Protein AF-A0A211YRV3-F1 (afdb_monomer_lite)

Structure (mmCIF, N/CA/C/O backbone):
data_AF-A0A211YRV3-F1
#
_entry.id   AF-A0A211YRV3-F1
#
loop_
_atom_site.group_PDB
_atom_site.id
_atom_site.type_symbol
_atom_site.label_atom_id
_atom_site.label_alt_id
_atom_site.label_comp_id
_atom_site.label_asym_id
_atom_site.label_entity_id
_atom_site.label_seq_id
_atom_site.pdbx_PDB_ins_code
_atom_site.Cartn_x
_atom_site.Cartn_y
_atom_site.Cartn_z
_atom_site.occupancy
_atom_site.B_iso_or_equiv
_atom_site.auth_seq_id
_atom_site.auth_comp_id
_atom_site.auth_asym_id
_atom_site.auth_atom_id
_atom_site.pdbx_PDB_model_num
ATOM 1 N N . MET A 1 1 ? 5.462 -3.283 -13.979 1.00 57.97 1 MET A N 1
ATOM 2 C CA . MET A 1 1 ? 6.132 -3.595 -12.694 1.00 57.97 1 MET A CA 1
ATOM 3 C C . MET A 1 1 ? 5.852 -5.049 -12.348 1.00 57.97 1 MET A C 1
ATOM 5 O O . MET A 1 1 ? 4.686 -5.397 -12.248 1.00 57.97 1 MET A O 1
ATOM 9 N N . LYS A 1 2 ? 6.876 -5.901 -12.209 1.00 71.38 2 LYS A N 1
ATOM 10 C CA . LYS A 1 2 ? 6.714 -7.280 -11.717 1.00 71.38 2 LYS A CA 1
ATOM 11 C C . LYS A 1 2 ? 7.220 -7.310 -10.276 1.00 71.38 2 LYS A C 1
ATOM 13 O O . LYS A 1 2 ? 8.423 -7.232 -10.057 1.00 71.38 2 LYS A O 1
ATOM 18 N N . VAL A 1 3 ? 6.304 -7.304 -9.311 1.00 80.12 3 VAL A N 1
ATOM 19 C CA . VAL A 1 3 ? 6.643 -7.458 -7.889 1.00 80.12 3 VAL A CA 1
ATOM 20 C C . VAL A 1 3 ? 6.731 -8.951 -7.607 1.00 80.12 3 VAL A C 1
ATOM 22 O O . VAL A 1 3 ? 5.810 -9.684 -7.951 1.00 80.12 3 VAL A O 1
ATOM 25 N N . ASP A 1 4 ? 7.842 -9.390 -7.026 1.00 85.12 4 ASP A N 1
ATOM 26 C CA . ASP A 1 4 ? 8.040 -10.771 -6.588 1.00 85.12 4 ASP A CA 1
ATOM 27 C C . ASP A 1 4 ? 7.646 -10.858 -5.097 1.00 85.12 4 ASP A C 1
ATOM 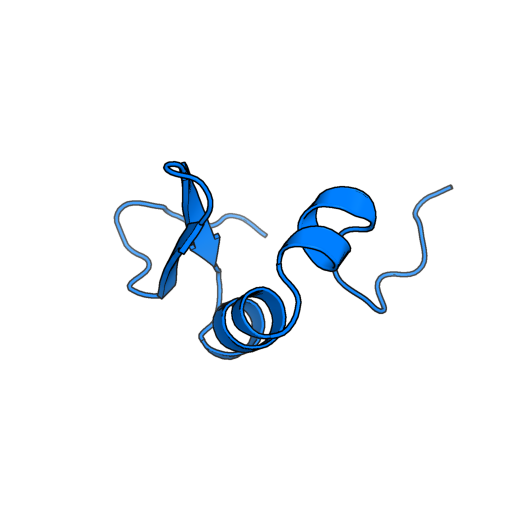29 O O . ASP A 1 4 ? 8.363 -10.298 -4.255 1.00 85.12 4 ASP A O 1
ATOM 33 N N . PRO A 1 5 ? 6.486 -11.456 -4.750 1.00 83.81 5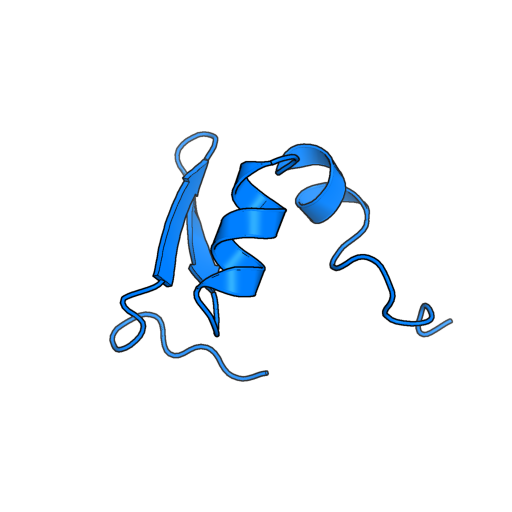 PRO A N 1
ATOM 34 C CA . PRO A 1 5 ? 5.936 -11.426 -3.390 1.00 83.81 5 PRO A CA 1
ATOM 35 C C . PRO A 1 5 ? 6.835 -12.102 -2.350 1.00 83.81 5 PRO A C 1
ATOM 37 O O . PRO A 1 5 ? 6.763 -11.775 -1.165 1.00 83.81 5 PRO A O 1
ATOM 40 N N . GLU A 1 6 ? 7.679 -13.034 -2.793 1.00 86.75 6 GLU A N 1
ATOM 41 C CA . GLU A 1 6 ? 8.578 -13.805 -1.933 1.00 86.75 6 GLU A CA 1
ATOM 42 C C . GLU A 1 6 ? 9.892 -13.064 -1.655 1.00 86.75 6 GLU A C 1
ATOM 44 O O . GLU A 1 6 ? 10.538 -13.308 -0.638 1.00 86.75 6 GLU A O 1
ATOM 49 N N . LYS A 1 7 ? 10.278 -12.125 -2.530 1.00 87.62 7 LYS A N 1
ATOM 50 C CA . LYS A 1 7 ? 11.559 -11.405 -2.435 1.00 87.62 7 LYS A CA 1
ATOM 51 C C . LYS A 1 7 ? 11.428 -9.976 -1.936 1.00 87.62 7 LYS A C 1
ATOM 53 O O . LYS A 1 7 ? 12.406 -9.423 -1.436 1.00 87.62 7 LYS A O 1
ATOM 58 N N . THR A 1 8 ? 10.262 -9.348 -2.087 1.00 88.56 8 THR A N 1
ATOM 59 C CA . THR A 1 8 ? 10.099 -7.961 -1.645 1.00 88.56 8 THR A CA 1
ATOM 60 C C . THR A 1 8 ? 9.928 -7.878 -0.123 1.00 88.56 8 THR A C 1
ATOM 62 O O . THR A 1 8 ? 9.002 -8.476 0.433 1.00 88.56 8 THR A O 1
ATOM 65 N N . PRO A 1 9 ? 10.759 -7.092 0.586 1.00 92.12 9 PRO A N 1
ATOM 66 C CA . PRO A 1 9 ? 10.501 -6.774 1.987 1.00 92.12 9 PRO A CA 1
ATOM 67 C C . PRO A 1 9 ? 9.365 -5.747 2.132 1.00 92.12 9 PRO A C 1
ATOM 69 O O . PRO A 1 9 ? 8.873 -5.506 3.234 1.00 92.12 9 PRO A O 1
ATOM 72 N N . TYR A 1 10 ? 8.934 -5.119 1.033 1.00 95.19 10 TYR A N 1
ATOM 73 C CA . TYR A 1 10 ? 7.940 -4.055 1.051 1.00 95.19 10 TYR A CA 1
ATOM 74 C C . TYR A 1 10 ? 6.542 -4.649 0.925 1.00 95.19 10 TYR A C 1
ATOM 76 O O . TYR A 1 10 ? 6.013 -4.836 -0.171 1.00 95.19 10 TYR A O 1
ATOM 84 N N . ARG A 1 11 ? 5.934 -4.931 2.075 1.00 94.62 11 ARG A N 1
ATOM 85 C CA . ARG A 1 11 ? 4.553 -5.402 2.178 1.00 94.62 11 ARG A CA 1
ATOM 86 C C . ARG A 1 11 ? 3.826 -4.750 3.346 1.00 94.62 11 ARG A C 1
ATOM 88 O O . ARG A 1 11 ? 4.469 -4.324 4.305 1.00 94.62 11 ARG A O 1
ATOM 95 N N . THR A 1 12 ? 2.504 -4.670 3.263 1.00 95.56 12 THR A N 1
ATOM 96 C CA . THR A 1 12 ? 1.648 -4.201 4.362 1.00 95.56 12 THR A CA 1
ATOM 97 C C . THR A 1 12 ? 0.348 -4.997 4.412 1.00 95.56 12 THR A C 1
ATOM 99 O O . THR A 1 12 ? -0.045 -5.597 3.410 1.00 95.56 12 THR A O 1
ATOM 102 N N . VAL A 1 13 ? -0.306 -5.027 5.573 1.00 96.56 13 VAL A N 1
ATOM 103 C CA . VAL A 1 13 ? -1.617 -5.665 5.747 1.00 96.56 13 VAL A CA 1
ATOM 104 C C . VAL A 1 13 ? -2.669 -4.576 5.873 1.00 96.56 13 VAL A C 1
ATOM 106 O O . VAL A 1 13 ? -2.604 -3.757 6.785 1.00 96.56 13 VAL A O 1
ATOM 109 N N . TYR A 1 14 ? -3.658 -4.585 4.982 1.00 96.50 14 TYR A N 1
ATOM 110 C CA . TYR A 1 14 ? -4.781 -3.653 5.021 1.00 96.50 14 TYR A CA 1
ATOM 111 C C . TYR A 1 14 ? -6.096 -4.404 4.806 1.00 96.50 14 TYR A C 1
ATOM 113 O O . TYR A 1 14 ? -6.220 -5.189 3.865 1.00 96.50 14 TYR A O 1
ATOM 121 N N . LYS A 1 15 ? -7.074 -4.208 5.702 1.00 96.06 15 LYS A N 1
ATOM 122 C CA . LYS A 1 15 ? -8.384 -4.897 5.678 1.00 96.06 15 LYS A CA 1
ATOM 123 C C . LYS A 1 15 ? -8.268 -6.429 5.530 1.00 96.06 15 LYS A C 1
ATOM 125 O O . LYS A 1 15 ? -8.995 -7.052 4.762 1.00 96.06 15 LYS A O 1
ATOM 130 N N . GLY A 1 16 ? -7.307 -7.033 6.235 1.00 96.56 16 GLY A N 1
ATOM 131 C CA . GLY A 1 16 ? -7.067 -8.483 6.217 1.00 96.56 16 GLY A CA 1
ATOM 132 C C . GLY A 1 16 ? -6.402 -9.025 4.945 1.00 96.56 16 GLY A C 1
ATOM 133 O O . GLY A 1 16 ? -6.270 -10.237 4.807 1.00 96.56 16 GLY A O 1
ATOM 134 N N . ARG A 1 17 ? -5.967 -8.159 4.018 1.00 95.31 17 ARG A N 1
ATOM 135 C CA . ARG A 1 17 ? -5.256 -8.540 2.787 1.00 95.31 17 ARG A CA 1
ATOM 136 C C . ARG A 1 17 ? -3.811 -8.050 2.821 1.00 95.31 17 ARG A C 1
ATOM 138 O O . ARG A 1 17 ? -3.540 -6.958 3.318 1.00 95.31 17 ARG A O 1
ATOM 145 N N . ILE A 1 18 ? -2.894 -8.854 2.284 1.00 95.00 18 ILE A N 1
ATOM 146 C CA . ILE A 1 18 ? -1.479 -8.490 2.140 1.00 95.00 18 ILE A CA 1
ATOM 147 C C . ILE A 1 18 ? -1.285 -7.797 0.790 1.00 95.00 18 ILE A C 1
ATOM 149 O O . ILE A 1 18 ? -1.650 -8.347 -0.248 1.00 95.00 18 ILE A O 1
ATOM 153 N N . TYR A 1 19 ? -0.677 -6.614 0.810 1.00 94.12 19 TYR A N 1
ATOM 154 C CA . TYR A 1 19 ? -0.290 -5.856 -0.379 1.00 94.12 19 TYR A CA 1
ATOM 155 C C . TYR A 1 19 ? 1.231 -5.805 -0.487 1.00 94.12 19 TYR A C 1
ATOM 157 O O . TYR A 1 19 ? 1.916 -5.590 0.514 1.00 94.12 19 TYR A O 1
ATOM 165 N N . TYR A 1 20 ? 1.748 -5.992 -1.701 1.00 94.38 20 TYR A N 1
ATOM 166 C CA . TYR A 1 20 ? 3.178 -6.043 -2.002 1.00 94.38 20 TYR A CA 1
ATOM 167 C C . TYR A 1 20 ? 3.569 -4.871 -2.897 1.00 94.38 20 TYR A C 1
ATOM 169 O O . TYR A 1 20 ? 2.850 -4.525 -3.833 1.00 94.38 20 TYR A O 1
ATOM 177 N N . PHE A 1 21 ? 4.736 -4.287 -2.639 1.00 92.06 21 PHE A N 1
ATOM 178 C CA . PHE A 1 21 ? 5.211 -3.087 -3.321 1.00 92.06 21 PHE A CA 1
ATOM 179 C C . PHE A 1 21 ? 6.608 -3.306 -3.901 1.00 92.06 21 PHE A C 1
ATOM 181 O O . PHE A 1 21 ? 7.407 -4.088 -3.384 1.00 92.06 21 PHE A O 1
ATOM 188 N N . CYS A 1 22 ? 6.921 -2.590 -4.983 1.00 90.31 22 CYS A N 1
ATOM 189 C CA . CYS A 1 22 ? 8.243 -2.637 -5.611 1.00 90.31 22 CYS A CA 1
ATOM 190 C C . CYS A 1 22 ? 9.288 -1.765 -4.899 1.00 90.31 22 CY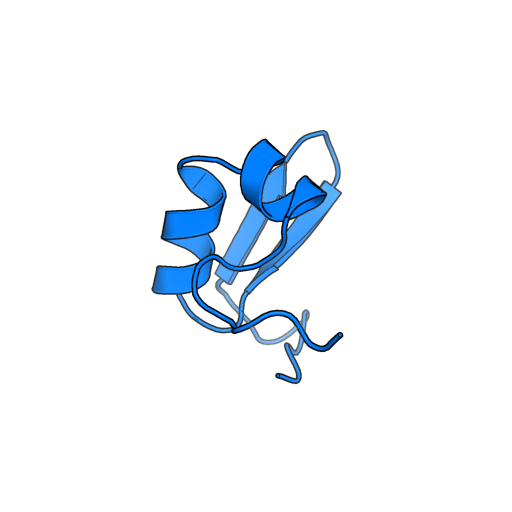S A C 1
ATOM 192 O O . CYS A 1 22 ? 10.478 -1.923 -5.145 1.00 90.31 22 CYS A O 1
ATOM 194 N N . SER A 1 23 ? 8.861 -0.819 -4.059 1.00 90.81 23 SER A N 1
ATOM 195 C CA . SER A 1 23 ? 9.742 0.146 -3.403 1.00 90.81 23 SER A CA 1
ATOM 196 C C . SER A 1 23 ? 9.176 0.573 -2.041 1.00 90.81 23 SER A C 1
ATOM 198 O O . SER A 1 23 ? 7.958 0.500 -1.825 1.00 90.81 23 SER A O 1
ATOM 200 N N . PRO A 1 24 ? 10.025 1.072 -1.122 1.00 93.62 24 PRO A N 1
ATOM 201 C CA . PRO A 1 24 ? 9.560 1.579 0.167 1.00 93.62 24 PRO A CA 1
ATOM 202 C C . PRO A 1 24 ? 8.691 2.833 0.006 1.00 93.62 24 PRO A C 1
ATOM 204 O O . PRO A 1 24 ? 7.795 3.066 0.814 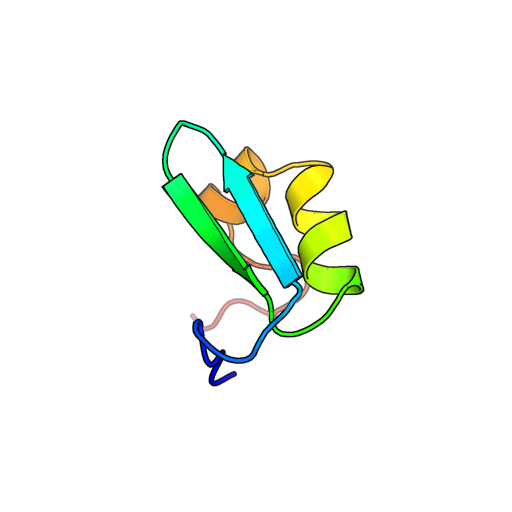1.00 93.62 24 PRO A O 1
ATOM 207 N N . MET A 1 25 ? 8.916 3.619 -1.052 1.00 92.06 25 MET A N 1
ATOM 208 C CA . MET A 1 25 ? 8.136 4.820 -1.348 1.00 92.06 25 MET A CA 1
ATOM 209 C C . MET A 1 25 ? 6.693 4.470 -1.726 1.00 92.06 25 MET A C 1
ATOM 211 O O . MET A 1 25 ? 5.771 5.033 -1.146 1.00 92.06 25 MET A O 1
ATOM 215 N N . CYS A 1 26 ? 6.482 3.483 -2.607 1.00 92.06 26 CYS A N 1
ATOM 216 C CA . CYS A 1 26 ? 5.137 3.025 -2.975 1.00 92.06 26 CYS A CA 1
ATOM 217 C C . CYS A 1 26 ? 4.368 2.474 -1.766 1.00 92.06 26 CYS A C 1
ATOM 219 O O . CYS A 1 26 ? 3.190 2.779 -1.606 1.00 92.06 26 CYS A O 1
ATOM 221 N N . LYS A 1 27 ? 5.044 1.718 -0.886 1.00 94.56 27 LYS A N 1
ATOM 222 C CA . LYS A 1 27 ? 4.454 1.256 0.379 1.00 94.56 27 LYS A CA 1
ATOM 223 C C . LYS A 1 27 ? 4.033 2.439 1.255 1.00 94.56 27 LYS A C 1
ATOM 225 O O . LYS A 1 27 ? 2.907 2.464 1.735 1.00 94.56 27 LYS A O 1
ATOM 230 N N . LYS A 1 28 ? 4.920 3.423 1.443 1.00 94.81 28 LYS A N 1
ATOM 231 C CA . LYS A 1 28 ? 4.661 4.591 2.297 1.00 94.81 28 LYS A CA 1
ATOM 232 C C . LYS A 1 28 ? 3.495 5.437 1.788 1.00 94.81 28 LYS A C 1
ATOM 234 O O . LYS A 1 28 ? 2.691 5.890 2.592 1.00 94.81 28 LYS A O 1
ATOM 239 N N . GLU A 1 29 ? 3.398 5.652 0.479 1.00 92.62 29 GLU A N 1
ATOM 240 C CA . GLU A 1 29 ? 2.275 6.392 -0.105 1.00 92.62 29 GLU A CA 1
ATOM 241 C C . GLU A 1 29 ? 0.957 5.623 0.029 1.00 92.62 29 GLU A C 1
ATOM 243 O O . GLU A 1 29 ? -0.036 6.205 0.463 1.00 92.62 29 GLU A O 1
ATOM 248 N N . PHE A 1 30 ? 0.961 4.309 -0.230 1.00 94.50 30 PHE A N 1
ATOM 249 C CA . PHE A 1 30 ? -0.209 3.462 0.010 1.00 94.50 30 PHE A CA 1
ATOM 250 C C . PHE A 1 30 ? -0.663 3.519 1.473 1.00 94.50 30 PHE A C 1
ATOM 252 O O . PHE A 1 30 ? -1.846 3.677 1.740 1.00 94.50 30 PHE A O 1
ATOM 259 N N . GLU A 1 31 ? 0.264 3.453 2.432 1.00 94.88 31 GLU A N 1
ATOM 260 C CA . GLU A 1 31 ? -0.056 3.496 3.866 1.00 94.88 31 GLU A CA 1
ATOM 261 C C . GLU A 1 31 ? -0.658 4.833 4.329 1.00 94.88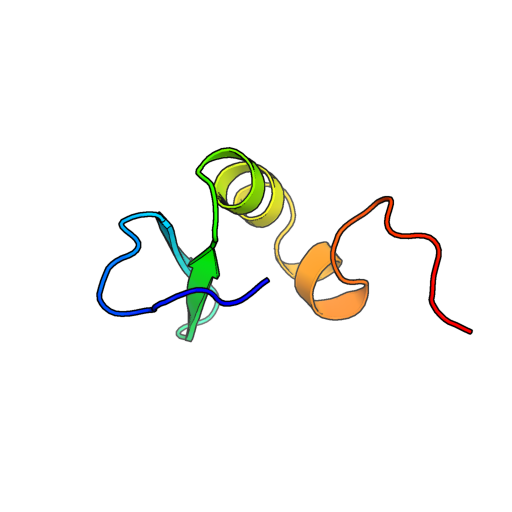 31 GLU A C 1
ATOM 263 O O . GLU A 1 31 ? -1.353 4.855 5.343 1.00 94.88 31 GLU A O 1
ATOM 268 N N . LYS A 1 32 ? -0.443 5.937 3.598 1.00 95.62 32 LYS A N 1
ATOM 269 C CA . LYS A 1 32 ? -1.071 7.234 3.907 1.00 95.62 32 LYS A CA 1
ATOM 270 C C . LYS A 1 32 ? -2.544 7.290 3.512 1.00 95.62 32 LYS A C 1
ATOM 272 O O . LYS A 1 32 ? -3.314 7.966 4.188 1.00 95.62 32 LYS A O 1
ATOM 277 N N . ASN A 1 33 ? -2.918 6.660 2.398 1.00 94.62 33 ASN A N 1
ATOM 278 C CA . ASN A 1 33 ? -4.289 6.711 1.887 1.00 94.62 33 ASN A CA 1
ATOM 279 C C . ASN A 1 33 ? -4.664 5.436 1.105 1.00 94.62 33 ASN A C 1
ATOM 281 O O . ASN A 1 33 ? -4.842 5.478 -0.114 1.00 94.62 33 ASN A O 1
ATOM 285 N N . PRO A 1 34 ? -4.759 4.282 1.784 1.00 94.56 34 PRO A N 1
ATOM 286 C CA . PRO A 1 34 ? -4.877 2.988 1.119 1.00 94.56 34 PRO A CA 1
ATOM 287 C C . PRO A 1 34 ? -6.176 2.849 0.323 1.00 94.56 34 PRO A C 1
ATOM 289 O O . PRO A 1 34 ? -6.147 2.282 -0.764 1.00 94.56 34 PRO A O 1
ATOM 292 N N . ASP A 1 35 ? -7.296 3.399 0.806 1.00 94.81 35 ASP A N 1
ATOM 293 C CA . ASP A 1 35 ? -8.570 3.350 0.079 1.00 94.81 35 ASP A CA 1
ATOM 294 C C . ASP A 1 35 ? -8.495 4.103 -1.255 1.00 94.81 35 ASP A C 1
ATOM 296 O O . ASP A 1 35 ? -8.877 3.546 -2.281 1.00 94.81 35 ASP A O 1
ATOM 300 N N . TYR A 1 36 ? -7.880 5.293 -1.284 1.00 92.38 36 TYR A N 1
ATOM 301 C CA . TYR A 1 36 ? -7.682 6.032 -2.533 1.00 92.38 36 TYR A CA 1
ATOM 302 C C . TYR A 1 36 ? -6.901 5.216 -3.568 1.00 92.38 36 TYR A C 1
ATOM 304 O O . TYR A 1 36 ? -7.326 5.130 -4.718 1.00 92.38 36 TYR A O 1
ATOM 312 N N . TYR A 1 37 ? -5.788 4.589 -3.170 1.00 91.50 37 TYR A N 1
ATOM 313 C CA . TYR A 1 37 ? -4.969 3.778 -4.079 1.00 91.50 37 TYR A CA 1
ATOM 314 C C . TYR A 1 37 ? -5.670 2.489 -4.529 1.00 91.50 37 TYR A C 1
ATOM 316 O O . TYR A 1 37 ? -5.370 1.993 -5.616 1.00 91.50 37 TYR A O 1
ATOM 324 N N . LEU A 1 38 ? -6.587 1.944 -3.723 1.00 91.00 38 LEU A N 1
ATOM 325 C CA . LEU A 1 38 ? -7.407 0.791 -4.104 1.00 91.00 38 LEU A CA 1
ATOM 326 C C . LEU A 1 38 ? -8.495 1.157 -5.117 1.00 91.00 38 LEU A C 1
ATOM 328 O O . LEU A 1 38 ? -8.826 0.328 -5.960 1.00 91.00 38 LEU A O 1
ATOM 332 N N . GLU A 1 39 ? -9.028 2.375 -5.047 1.00 91.62 39 GLU A N 1
ATOM 333 C CA . GLU A 1 39 ? -10.073 2.855 -5.956 1.00 91.62 39 GLU A CA 1
ATOM 334 C C . GLU A 1 39 ? -9.512 3.471 -7.247 1.00 91.62 39 GLU A C 1
ATOM 336 O O . GLU A 1 39 ? -10.040 3.225 -8.328 1.00 91.62 39 GLU A O 1
ATOM 341 N N . HIS A 1 40 ? -8.433 4.250 -7.152 1.00 87.44 40 HIS A N 1
ATOM 342 C CA . HIS A 1 40 ? -7.932 5.094 -8.245 1.00 87.44 40 HIS A CA 1
ATOM 343 C C . HIS A 1 40 ? -6.591 4.620 -8.821 1.00 87.44 40 HIS A C 1
ATOM 345 O O . HIS A 1 40 ? -6.154 5.112 -9.861 1.00 87.44 40 HIS A O 1
ATOM 351 N N . GLY A 1 41 ? -5.916 3.676 -8.160 1.00 81.31 41 GLY A N 1
ATOM 352 C CA . GLY A 1 41 ? -4.557 3.283 -8.519 1.00 81.31 41 GLY A CA 1
ATOM 353 C C . GLY A 1 41 ? -3.502 4.343 -8.153 1.00 81.31 41 GLY A C 1
ATOM 354 O O . GLY A 1 41 ? -3.772 5.282 -7.403 1.00 81.31 41 GLY A O 1
ATOM 355 N N . PRO A 1 42 ? -2.250 4.177 -8.613 1.00 73.81 42 PRO A N 1
ATOM 356 C CA . PRO A 1 42 ? -1.155 5.083 -8.281 1.00 73.81 42 PRO A CA 1
ATOM 357 C C . PRO A 1 42 ? -1.370 6.491 -8.853 1.00 73.81 42 PRO A C 1
ATOM 359 O O . PRO A 1 42 ? -1.491 6.675 -10.063 1.00 73.81 42 PRO A O 1
ATOM 362 N N . GLN A 1 43 ? -1.354 7.496 -7.976 1.00 67.31 43 GLN A N 1
ATOM 363 C CA . GLN A 1 43 ? -1.496 8.902 -8.348 1.00 67.31 43 GLN A CA 1
ATOM 364 C C . GLN A 1 43 ? -0.366 9.338 -9.300 1.00 67.31 43 GLN A C 1
ATOM 366 O O . GLN A 1 43 ? 0.813 9.176 -8.990 1.00 67.31 43 GLN A O 1
ATOM 371 N N . GLY A 1 44 ? -0.722 9.906 -10.457 1.00 64.25 44 GLY A N 1
ATOM 372 C CA . GLY A 1 44 ? 0.242 10.456 -11.420 1.00 64.25 44 GLY A CA 1
ATOM 373 C C . GLY A 1 44 ? 0.638 9.534 -12.577 1.00 64.25 44 GLY A C 1
ATOM 374 O O . GLY A 1 44 ? 1.439 9.949 -13.412 1.00 64.25 44 GLY A O 1
ATOM 375 N N . MET A 1 45 ? 0.066 8.328 -12.693 1.00 54.59 45 MET A N 1
ATOM 376 C CA . MET A 1 45 ? 0.032 7.667 -14.001 1.00 54.59 45 MET A CA 1
ATOM 377 C C . MET A 1 45 ? -1.070 8.341 -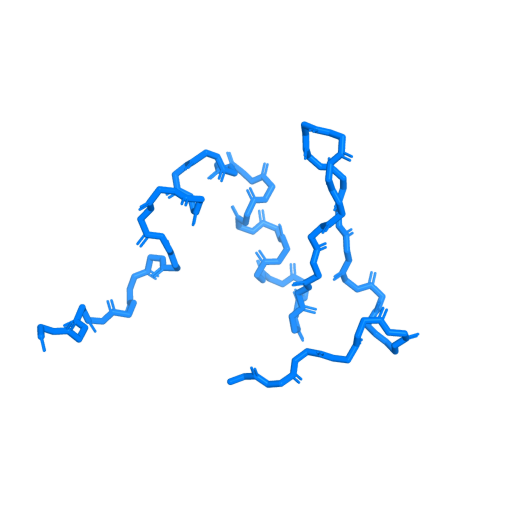14.827 1.00 54.59 45 MET A C 1
ATOM 379 O O . MET A 1 45 ? -2.223 8.300 -14.393 1.00 54.59 45 MET A O 1
ATOM 383 N N . PRO A 1 46 ? -0.768 8.996 -15.968 1.00 50.91 46 PRO A N 1
ATOM 384 C CA . PRO A 1 46 ? -1.826 9.438 -16.865 1.00 50.91 46 PRO A CA 1
ATOM 385 C C . PRO A 1 46 ? -2.653 8.202 -17.210 1.00 50.91 46 PRO A C 1
ATOM 387 O O . PRO A 1 46 ? -2.100 7.188 -17.641 1.00 50.91 46 PRO A O 1
ATOM 390 N N . GLY A 1 47 ? -3.949 8.269 -16.900 1.00 51.00 47 GLY A N 1
ATOM 391 C CA . GLY A 1 47 ? -4.882 7.178 -17.127 1.00 51.00 47 GLY A CA 1
ATOM 392 C C . GLY A 1 47 ? -4.718 6.664 -18.550 1.00 51.00 47 GLY A C 1
ATOM 393 O O . GLY A 1 47 ? -4.745 7.442 -19.501 1.00 51.00 47 GLY A O 1
ATOM 394 N N . HIS A 1 48 ? -4.487 5.362 -18.681 1.00 46.06 48 HIS A N 1
ATOM 395 C CA . HIS A 1 48 ? -4.648 4.695 -19.960 1.00 46.06 48 HIS A CA 1
ATOM 396 C C . HIS A 1 48 ? -6.160 4.660 -20.201 1.00 46.06 48 HIS A C 1
ATOM 398 O O . HIS A 1 48 ? -6.865 3.883 -19.558 1.00 46.06 48 HIS A O 1
ATOM 404 N N . SER A 1 49 ? -6.635 5.608 -21.009 1.00 44.59 49 SER A N 1
ATOM 405 C CA . SER A 1 49 ? -7.958 5.602 -21.633 1.00 44.59 49 SER A CA 1
ATOM 406 C C . SER A 1 49 ? -8.172 4.333 -22.445 1.00 44.59 49 SER A C 1
ATOM 408 O O . SER A 1 49 ? -7.213 3.936 -23.142 1.00 44.59 49 SER A O 1
#

Sequence (49 aa):
MKVDPEKTPYRTVYKGRIYYFCSPMCKKEFEKNPDYYLEHGPQGMPGHS

InterPro domains:
  IPR007029 YHS domain [PF04945] (1-40)
  IPR009078 Ferritin-like superfamily [SSF47240] (2-38)
  IPR011017 TRASH domain [SM00746] (1-34)
  IPR012348 Ribonucleotide reductase-like [G3DSA:1.10.620.20] (1-46)

Secondary structure (DSSP, 8-state):
----TTT-S-EEEETTEEEE-SSHHHHHHHHHSHHHHHHH-STTSPP--

Radius of gyration: 11.21 Å; chains: 1; bounding box: 22×24×28 Å

Organism: NCBI:txid1273541

Foldseek 3Di:
DDFDQVPAPQWDADPNDIDTDPDVVVSVVCVVPVPCCVVPNDPPDPDPD

pLDDT: mean 85.16, std 14.84, range [44.59, 96.56]